Protein AF-A0A399INA7-F1 (afdb_monomer)

Organism: NCBI:txid225345

Sequence (163 aa):
MRIKSWTTTINNITYNIKYTSSFLKKELFVNDKRIRLQPSKTFGVTRETSFDLGTKTAILVNIDNDCDISIDGYYLDSGEKYIEVRNIPIWNYIFLCIVSTIFMFSHGNICSALFTLVGFYFLIRTSIEPSLTVKKRIIICSVITFSMHLFFWKILYILLSIL

Nearest PDB structures (foldseek):
  8q6c-assembly1_A  TM=4.009E-01  e=2.102E+00  Ralstonia solanacearum
  7alg-assembly1_A  TM=4.112E-01  e=2.486E+00  Ralstonia solanacearum
  7drq-assembly2_B  TM=3.231E-01  e=1.076E+00  Catenovulum maritimum
  6t99-assembly2_E  TM=4.010E-01  e=4.344E+00  Ralstonia solanacearum
  7e7t-assembly1_A  TM=3.256E-01  e=7.180E+00  Ralstonia solanacearum

Solvent-accessible surface area (backbone atoms only — not comparable to full-atom values): 9392 Å² total; per-residue (Å²): 122,49,76,50,75,50,76,49,73,54,94,92,42,79,45,46,36,39,39,40,43,42,100,92,47,75,50,39,26,50,72,86,42,79,49,84,76,51,74,48,75,49,88,68,42,35,33,61,30,76,46,76,57,88,94,43,64,33,31,40,42,32,50,74,92,48,71,46,41,26,48,92,56,24,26,70,84,78,64,44,74,56,73,82,76,62,64,75,49,76,73,53,53,56,56,47,54,59,47,48,46,56,26,59,77,50,74,66,38,68,70,41,45,54,52,37,51,54,49,46,51,54,43,54,52,48,64,49,40,79,94,51,54,70,69,57,31,54,52,51,43,49,50,51,51,50,54,51,49,55,51,50,51,50,52,50,52,53,54,64,74,75,107

Secondary structure (DSSP, 8-st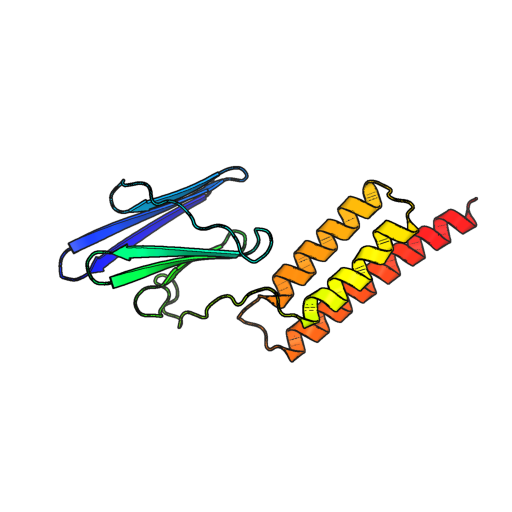ate):
-EEEEEEEEETTEEEEEEEEE-SS-EEEEETTEEEPPPPPSSTTSEEEEEEEETTEEEEEEEETTEEEEEETTEETTT-PBP---PPPPHHHHHHHHHHHHHHHHTTT-HHHHHHHHHHHHHHHHHHH-TTS-HHHHHHHHHHHHHHHHHHHHHHHHHHHHH-

Foldseek 3Di:
DDKDWDWDADPNDIWIWIWDDDPVDTWIAIVNHTDDFDDDLLVPQWGWRWDDDDPWIKIWIDGHPDIFIDTPQATPPPRDGHDDQDHQDPVLVVLLVLLVVQCVVVVNDPVSVVLSVVLSSVSSSLRRPPVDDNVRSVVVSVVSSVVSVVVSVVVVVVVVVVD

Radius of gyration: 20.19 Å; Cα contacts (8 Å, |Δi|>4): 220; chains: 1; bounding box: 54×33×55 Å

Mean predicted aligned error: 6.66 Å

pLDDT: mean 88.78, std 6.16, range [65.44, 97.38]

Structure (mmCIF, N/CA/C/O backbone):
data_AF-A0A399INA7-F1
#
_entry.id   AF-A0A399INA7-F1
#
loop_
_atom_site.group_PDB
_atom_site.id
_atom_site.type_symbol
_atom_site.label_atom_id
_atom_site.label_alt_id
_atom_site.label_comp_id
_atom_site.label_asym_id
_atom_site.label_entity_id
_atom_site.label_seq_id
_atom_site.pdbx_PDB_ins_code
_atom_site.Cartn_x
_atom_site.Cartn_y
_atom_site.Cartn_z
_atom_site.occupancy
_atom_site.B_iso_or_equiv
_atom_site.auth_seq_id
_atom_site.auth_comp_id
_atom_site.auth_asym_id
_atom_site.auth_atom_id
_atom_site.pdbx_PDB_model_num
ATOM 1 N N . MET A 1 1 ? -3.258 18.933 2.866 1.00 75.50 1 MET A N 1
ATOM 2 C CA . MET A 1 1 ? -3.580 18.197 4.109 1.00 75.50 1 MET A CA 1
ATOM 3 C C . MET A 1 1 ? -4.925 17.526 3.905 1.00 75.50 1 MET A C 1
ATOM 5 O O . MET A 1 1 ? -5.859 18.218 3.527 1.00 75.50 1 MET A O 1
ATOM 9 N N . ARG A 1 2 ? -5.012 16.204 4.064 1.00 84.12 2 ARG A N 1
ATOM 10 C CA . ARG A 1 2 ? -6.272 15.453 3.984 1.00 84.12 2 ARG A CA 1
ATOM 11 C C . ARG A 1 2 ? -6.737 15.128 5.395 1.00 84.12 2 ARG A C 1
ATOM 13 O O . ARG A 1 2 ? -5.922 14.749 6.237 1.00 84.12 2 ARG A O 1
ATOM 20 N N . ILE A 1 3 ? -8.024 15.310 5.647 1.00 89.88 3 ILE A N 1
ATOM 21 C CA . ILE A 1 3 ? -8.656 15.021 6.931 1.00 89.88 3 ILE A CA 1
ATOM 22 C C . ILE A 1 3 ? -9.821 14.094 6.632 1.00 89.88 3 ILE A C 1
ATOM 24 O O . ILE A 1 3 ? -10.621 14.392 5.748 1.00 89.88 3 ILE A O 1
ATOM 28 N N . LYS A 1 4 ? -9.895 12.980 7.354 1.00 92.31 4 LYS A N 1
ATOM 29 C CA . LYS A 1 4 ? -11.014 12.050 7.285 1.00 92.31 4 LYS A CA 1
ATOM 30 C C . LYS A 1 4 ? -11.508 11.781 8.697 1.00 92.31 4 LYS A C 1
ATOM 32 O O . LYS A 1 4 ? -10.701 11.671 9.622 1.00 92.31 4 LYS A O 1
ATOM 37 N N . SER A 1 5 ? -12.820 11.773 8.868 1.00 92.69 5 SER A N 1
ATOM 38 C CA . SER A 1 5 ? -13.457 11.630 10.171 1.00 92.69 5 SER A CA 1
ATOM 39 C C . SER A 1 5 ? -14.582 10.620 10.094 1.00 92.69 5 SER A C 1
ATOM 41 O O . SER A 1 5 ? -15.387 10.675 9.169 1.00 92.69 5 SER A O 1
ATOM 43 N N . TRP A 1 6 ? -14.656 9.761 11.100 1.00 93.44 6 TRP A N 1
ATOM 44 C CA . TRP A 1 6 ? -15.691 8.753 11.251 1.00 93.44 6 TRP A CA 1
ATOM 45 C C . TRP A 1 6 ? -16.340 8.918 12.613 1.00 93.44 6 TRP A C 1
ATOM 47 O O . TRP A 1 6 ? -15.674 9.234 13.599 1.00 93.44 6 TRP A O 1
ATOM 57 N N . THR A 1 7 ? -17.644 8.693 12.668 1.00 91.88 7 THR A N 1
ATOM 58 C CA . THR A 1 7 ? -18.384 8.617 13.925 1.00 91.88 7 THR A CA 1
ATOM 59 C C . THR A 1 7 ? -19.008 7.238 13.998 1.00 91.88 7 THR A C 1
ATOM 61 O O . THR A 1 7 ? -19.701 6.829 13.072 1.00 91.88 7 THR A O 1
ATOM 64 N N . THR A 1 8 ? -18.729 6.504 15.070 1.00 89.06 8 THR A N 1
ATOM 65 C CA . THR A 1 8 ? -19.275 5.161 15.281 1.00 89.06 8 THR A CA 1
ATOM 66 C C . THR A 1 8 ? -19.763 5.016 16.712 1.00 89.06 8 THR A C 1
ATOM 68 O O . THR A 1 8 ? -19.191 5.606 17.629 1.00 89.06 8 THR A O 1
ATOM 71 N N . THR A 1 9 ? -20.824 4.241 16.913 1.00 89.75 9 THR A N 1
ATOM 72 C CA . THR A 1 9 ? -21.403 3.997 18.235 1.00 89.75 9 THR A CA 1
ATOM 73 C C . THR A 1 9 ? -21.201 2.535 18.603 1.00 89.75 9 THR A C 1
ATOM 75 O O . THR A 1 9 ? -21.677 1.637 17.913 1.00 89.75 9 THR A O 1
ATOM 78 N N . ILE A 1 10 ? -20.491 2.291 19.704 1.00 87.50 10 ILE A N 1
ATOM 79 C CA . ILE A 1 10 ? -20.203 0.950 20.224 1.00 87.50 10 ILE A CA 1
ATOM 80 C C . ILE A 1 10 ? -20.679 0.914 21.672 1.00 87.50 10 ILE A C 1
ATOM 82 O O . ILE A 1 10 ? -20.278 1.753 22.474 1.00 87.50 10 ILE A O 1
ATOM 86 N N . ASN A 1 11 ? -21.550 -0.041 22.009 1.00 83.69 11 ASN A N 1
ATOM 87 C CA . ASN A 1 11 ? -22.134 -0.195 23.349 1.00 83.69 11 ASN A CA 1
ATOM 88 C C . ASN A 1 11 ? -22.717 1.117 23.912 1.00 83.69 11 ASN A C 1
ATOM 90 O O . ASN A 1 11 ? -22.485 1.461 25.068 1.00 83.69 11 ASN A O 1
ATOM 94 N N . ASN A 1 12 ? -23.456 1.859 23.080 1.00 85.06 12 ASN A N 1
ATOM 95 C CA . ASN A 1 12 ? -24.073 3.146 23.426 1.00 85.06 12 ASN A CA 1
ATOM 96 C C . ASN A 1 12 ? -23.085 4.303 23.707 1.00 85.06 12 ASN A C 1
ATOM 98 O O . ASN A 1 12 ? -23.502 5.373 24.145 1.00 85.06 12 ASN A O 1
ATOM 102 N N . ILE A 1 13 ? -21.788 4.117 23.431 1.00 89.38 13 ILE A N 1
ATOM 103 C CA . ILE A 1 13 ? -20.764 5.166 23.479 1.00 89.38 13 ILE A CA 1
ATOM 104 C C . ILE A 1 13 ? -20.435 5.587 22.047 1.00 89.38 13 ILE A C 1
ATOM 106 O O . ILE A 1 13 ? -20.060 4.758 21.216 1.00 89.38 13 ILE A O 1
ATOM 110 N N . THR A 1 14 ? -20.561 6.880 21.759 1.00 91.19 14 THR A N 1
ATOM 111 C CA . THR A 1 14 ? -20.185 7.452 20.462 1.00 91.19 14 THR A CA 1
ATOM 112 C C . THR A 1 14 ? -18.706 7.824 20.463 1.00 91.19 14 THR A C 1
ATOM 114 O O . THR A 1 14 ? -18.237 8.574 21.318 1.00 91.19 14 THR A O 1
ATOM 117 N N . TYR A 1 15 ? -17.976 7.306 19.482 1.00 91.69 15 TYR A N 1
ATOM 118 C CA . TYR A 1 15 ? -16.567 7.580 19.249 1.00 91.69 15 TYR A CA 1
ATOM 119 C C . TYR A 1 15 ? -16.408 8.427 17.989 1.00 91.69 15 TYR A C 1
ATOM 121 O O . TYR A 1 15 ? -16.896 8.061 16.920 1.00 91.69 15 TYR A O 1
ATOM 129 N N . ASN A 1 16 ? -15.691 9.541 18.117 1.00 92.81 16 ASN A N 1
ATOM 130 C CA . ASN A 1 16 ? -15.270 10.383 17.008 1.00 92.81 16 ASN A CA 1
ATOM 131 C C . ASN A 1 16 ? -13.809 10.075 16.679 1.00 92.81 16 ASN A C 1
ATOM 133 O O . ASN A 1 16 ? -12.911 10.280 17.500 1.00 92.81 16 ASN A O 1
ATOM 137 N N . ILE A 1 17 ? -13.576 9.555 15.482 1.00 94.06 17 ILE A N 1
ATOM 138 C CA . ILE A 1 17 ? -12.259 9.149 15.015 1.00 94.06 17 ILE A CA 1
ATOM 139 C C . ILE A 1 17 ? -11.841 10.114 13.920 1.00 94.06 17 ILE A C 1
ATOM 141 O O . ILE A 1 17 ? -12.544 10.273 12.927 1.00 94.06 17 ILE A O 1
ATOM 145 N N . LYS A 1 18 ? -10.679 10.741 14.074 1.00 93.62 18 LYS A N 1
ATOM 146 C CA . LYS A 1 18 ? -10.141 11.713 13.125 1.00 93.6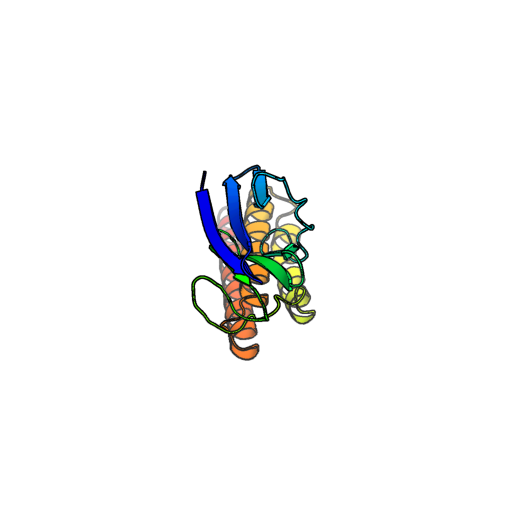2 18 LYS A CA 1
ATOM 147 C C . LYS A 1 18 ? -8.750 11.296 12.688 1.00 93.62 18 LYS A C 1
ATOM 149 O O . LYS A 1 18 ? -7.836 11.178 13.500 1.00 93.62 18 LYS A O 1
ATOM 154 N N . TYR A 1 19 ? -8.579 11.131 11.387 1.00 92.56 19 TYR A N 1
ATOM 155 C CA . TYR A 1 19 ? -7.294 10.874 10.763 1.00 92.56 19 TYR A CA 1
ATOM 156 C C . TYR A 1 19 ? -6.857 12.082 9.941 1.00 92.56 19 TYR A C 1
ATOM 158 O O . TYR A 1 19 ? -7.608 12.602 9.113 1.00 92.56 19 TYR A O 1
ATOM 166 N N . THR A 1 20 ? -5.627 12.536 10.164 1.00 90.19 20 THR A N 1
ATOM 167 C CA . THR A 1 20 ? -5.000 13.592 9.374 1.00 90.19 20 THR A CA 1
ATOM 168 C C . THR A 1 20 ? -3.786 13.032 8.649 1.00 90.19 20 THR A C 1
ATOM 170 O O . THR A 1 20 ? -2.925 12.375 9.234 1.00 90.19 20 THR A O 1
ATOM 173 N N . SER A 1 21 ? -3.716 13.291 7.346 1.00 87.44 21 SER A N 1
ATOM 174 C CA . SER A 1 21 ? -2.607 12.880 6.493 1.00 87.44 21 SER A CA 1
ATOM 175 C C . SER A 1 21 ? -2.057 14.086 5.738 1.00 87.44 21 SER A C 1
ATOM 177 O O . SER A 1 21 ? -2.761 14.795 5.012 1.00 87.44 21 SER A O 1
ATOM 179 N N . SER A 1 22 ? -0.774 14.343 5.939 1.00 82.69 22 SER A N 1
ATOM 180 C CA . SER A 1 22 ? 0.047 15.301 5.211 1.00 82.69 22 SER A CA 1
ATOM 181 C C . SER A 1 22 ? 1.296 14.586 4.704 1.00 82.69 22 SER A C 1
ATOM 183 O O . SER A 1 22 ? 1.664 13.536 5.228 1.00 82.69 22 SER A O 1
ATOM 185 N N . PHE A 1 23 ? 1.974 15.177 3.720 1.00 71.62 23 PHE A N 1
ATOM 186 C CA . PHE A 1 23 ? 3.176 14.605 3.106 1.00 71.62 23 PHE A CA 1
ATOM 187 C C . PHE A 1 23 ? 4.237 14.191 4.143 1.00 71.62 23 PHE A C 1
ATOM 189 O O . PHE A 1 23 ? 4.862 13.147 4.008 1.00 71.62 23 PHE A O 1
ATOM 196 N N . LEU A 1 24 ? 4.379 14.969 5.222 1.00 75.62 24 LEU A N 1
ATOM 197 C CA . LEU A 1 24 ? 5.372 14.740 6.280 1.00 75.62 24 LEU A CA 1
ATOM 198 C C . LEU A 1 24 ? 4.799 14.128 7.566 1.00 75.62 24 LEU A C 1
ATOM 200 O O . LEU A 1 24 ? 5.560 13.705 8.434 1.00 75.62 24 LEU A O 1
ATOM 204 N N . LYS A 1 25 ? 3.473 14.120 7.746 1.00 83.06 25 LYS A N 1
ATOM 205 C CA . LYS A 1 25 ? 2.865 13.811 9.047 1.00 83.06 25 LYS A CA 1
ATOM 206 C C . LYS A 1 25 ? 1.528 13.105 8.881 1.00 83.06 25 LYS A C 1
ATOM 208 O O . LYS A 1 25 ? 0.626 13.629 8.234 1.00 83.06 25 LYS A O 1
ATOM 213 N N . LYS A 1 26 ? 1.402 11.940 9.512 1.00 88.00 26 LYS A N 1
ATOM 214 C CA . LYS A 1 26 ? 0.157 11.177 9.633 1.00 88.00 26 LYS A CA 1
ATOM 215 C C . LYS A 1 26 ? -0.197 11.087 11.115 1.00 88.00 26 LYS A C 1
ATOM 217 O O . LYS A 1 26 ? 0.668 10.730 11.915 1.00 88.00 26 LYS A O 1
ATOM 222 N N . GLU A 1 27 ? -1.428 11.419 11.488 1.00 91.44 27 GLU A N 1
ATOM 223 C CA . GLU A 1 27 ? -1.886 11.390 12.881 1.00 91.44 27 GLU A CA 1
ATOM 224 C C . GLU A 1 27 ? -3.298 10.824 12.987 1.00 91.44 27 GLU A C 1
ATOM 226 O O . GLU A 1 27 ? -4.145 11.074 12.133 1.00 91.44 27 GLU A O 1
ATOM 231 N N . LEU A 1 28 ? -3.543 10.067 14.054 1.00 93.06 28 LEU A N 1
ATOM 232 C CA . LEU A 1 28 ? -4.844 9.500 14.384 1.00 93.06 28 LEU A CA 1
ATOM 233 C C . LEU A 1 28 ? -5.276 10.019 15.752 1.00 93.06 28 LEU A C 1
ATOM 235 O O . LEU A 1 28 ? -4.481 10.023 16.693 1.00 93.06 28 LEU A O 1
ATOM 239 N N . PHE A 1 29 ? -6.532 10.431 15.855 1.00 93.31 29 PHE A N 1
ATOM 240 C CA . PHE A 1 29 ? -7.169 10.882 17.082 1.00 93.31 29 PHE A CA 1
ATOM 241 C C . PHE A 1 29 ? -8.472 10.115 17.286 1.00 93.31 29 PHE A C 1
ATOM 243 O O . PHE A 1 29 ? -9.221 9.908 16.335 1.00 93.31 29 PHE A O 1
ATOM 250 N N . VAL A 1 30 ? -8.740 9.713 18.523 1.00 93.12 30 VAL A N 1
ATOM 251 C CA . VAL A 1 30 ? -10.004 9.105 18.952 1.00 93.12 30 VAL A CA 1
ATOM 252 C C . VAL A 1 30 ? -10.501 9.915 20.139 1.00 93.12 30 VAL A C 1
ATOM 254 O O . VAL A 1 30 ? -9.807 9.978 21.152 1.00 93.12 30 VAL A O 1
ATOM 257 N N . ASN A 1 31 ? -11.661 10.562 20.011 1.00 92.06 31 ASN A N 1
ATOM 258 C CA . ASN A 1 31 ? -12.200 11.503 21.003 1.00 92.06 31 ASN A CA 1
ATOM 259 C C . ASN A 1 31 ? -11.132 12.519 21.455 1.00 92.06 31 ASN A C 1
ATOM 261 O O . ASN A 1 31 ? -10.835 12.641 22.640 1.00 92.06 31 ASN A O 1
ATOM 265 N N . ASP A 1 32 ? -10.464 13.147 20.481 1.00 89.88 32 ASP A N 1
ATOM 266 C CA . ASP A 1 32 ? -9.353 14.100 20.657 1.00 89.88 32 ASP A CA 1
ATOM 267 C C . ASP A 1 32 ? -8.073 13.550 21.319 1.00 89.88 32 ASP A C 1
ATOM 269 O O . ASP A 1 32 ? -7.053 14.241 21.389 1.00 89.88 32 ASP A O 1
ATOM 273 N N . LYS A 1 33 ? -8.044 12.272 21.711 1.00 91.38 33 LYS A N 1
ATOM 274 C CA . LYS A 1 33 ? -6.834 11.605 22.197 1.00 91.38 33 LYS A CA 1
ATOM 275 C C . LYS A 1 33 ? -6.009 11.073 21.033 1.00 91.38 33 LYS A C 1
ATOM 277 O O . LYS A 1 33 ? -6.475 10.263 20.233 1.00 91.38 33 LYS A O 1
ATOM 282 N N . ARG A 1 34 ? -4.743 11.486 20.962 1.00 91.88 34 ARG A N 1
ATOM 283 C CA . ARG A 1 34 ? -3.801 11.025 19.935 1.00 91.88 34 ARG A CA 1
ATOM 284 C C . ARG A 1 34 ? -3.455 9.546 20.123 1.00 91.88 34 ARG A C 1
ATOM 286 O O . ARG A 1 34 ? -2.997 9.143 21.192 1.00 91.88 34 ARG A O 1
ATOM 293 N N . ILE A 1 35 ? -3.591 8.769 19.055 1.00 93.44 35 ILE A N 1
ATOM 294 C CA . ILE A 1 35 ? -3.175 7.369 18.975 1.00 93.44 35 ILE A CA 1
ATOM 295 C C . ILE A 1 35 ? -1.864 7.275 18.194 1.00 93.44 35 ILE A C 1
ATOM 297 O O . ILE A 1 35 ? -1.697 7.875 17.128 1.00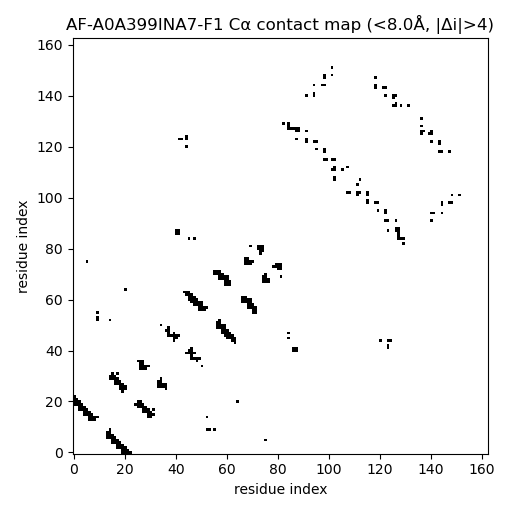 93.44 35 ILE A O 1
ATOM 301 N N . ARG A 1 36 ? -0.905 6.515 18.732 1.00 90.81 36 ARG A N 1
ATOM 302 C CA . ARG A 1 36 ? 0.376 6.277 18.065 1.00 90.81 36 ARG A CA 1
ATOM 303 C C . ARG A 1 36 ? 0.168 5.335 16.882 1.00 90.81 36 ARG A C 1
ATOM 305 O O . ARG A 1 36 ? -0.250 4.197 17.055 1.00 90.81 36 ARG A O 1
ATOM 312 N N . LEU A 1 37 ? 0.527 5.802 15.690 1.00 89.25 37 LEU A N 1
ATOM 313 C CA . LEU A 1 37 ? 0.499 4.985 14.484 1.00 89.25 37 LEU A CA 1
ATOM 314 C C . LEU A 1 37 ? 1.583 3.902 14.522 1.00 89.25 37 LEU A C 1
ATOM 316 O O . LEU A 1 37 ? 2.749 4.193 14.806 1.00 89.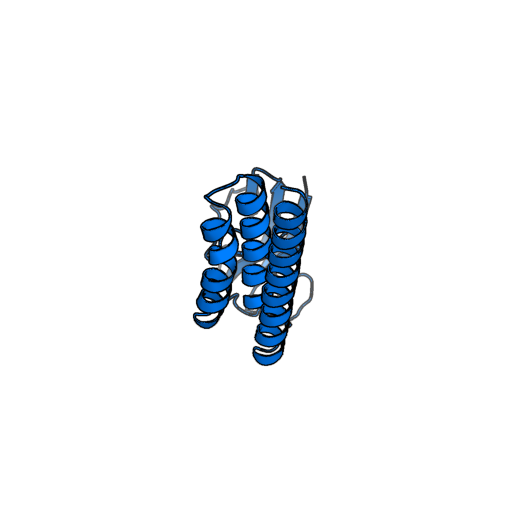25 37 LEU A O 1
ATOM 320 N N . GLN A 1 38 ? 1.213 2.677 14.161 1.00 89.19 38 GLN A N 1
ATOM 321 C CA . GLN A 1 38 ? 2.162 1.579 13.979 1.00 89.19 38 GLN A CA 1
ATOM 322 C C . GLN A 1 38 ? 3.048 1.828 12.742 1.00 89.19 38 GLN A C 1
ATOM 324 O O . GLN A 1 38 ? 2.641 2.564 11.830 1.00 89.19 38 GLN A O 1
ATOM 329 N N . PRO A 1 39 ? 4.281 1.288 12.700 1.00 81.94 39 PRO A N 1
ATOM 330 C CA . PRO A 1 39 ? 5.152 1.413 11.534 1.00 81.94 39 PRO A CA 1
ATOM 331 C C . PRO A 1 39 ? 4.562 0.693 10.314 1.00 81.94 39 PRO A C 1
ATOM 333 O O . PRO A 1 39 ? 3.824 -0.281 10.439 1.00 81.94 39 PRO A O 1
ATOM 336 N N . SER A 1 40 ? 4.899 1.174 9.116 1.00 82.00 40 SER A N 1
ATOM 337 C CA . SER A 1 40 ? 4.521 0.490 7.875 1.00 82.00 40 SER A CA 1
ATOM 338 C C . SER A 1 40 ? 5.360 -0.775 7.690 1.00 82.00 40 SER A C 1
ATOM 340 O O . SER A 1 40 ? 6.577 -0.734 7.856 1.00 82.00 40 SER A O 1
ATOM 342 N N . LYS A 1 41 ? 4.713 -1.875 7.293 1.00 77.44 41 LYS A N 1
ATOM 343 C CA . LYS A 1 41 ? 5.370 -3.150 6.949 1.00 77.44 41 LYS A CA 1
ATOM 344 C C . LYS A 1 41 ? 5.746 -3.252 5.461 1.00 77.44 41 LYS A C 1
ATOM 346 O O . LYS A 1 41 ? 6.381 -4.213 5.044 1.00 77.44 41 LYS A O 1
ATOM 351 N N . THR A 1 42 ? 5.348 -2.273 4.652 1.00 76.00 42 THR A N 1
ATOM 352 C CA . THR A 1 42 ? 5.371 -2.311 3.177 1.00 76.00 42 THR A CA 1
ATOM 353 C C . THR A 1 42 ? 6.023 -1.051 2.607 1.00 76.00 42 THR A C 1
ATOM 355 O O . THR A 1 42 ? 5.544 -0.449 1.650 1.00 76.00 42 THR A O 1
ATOM 358 N N . PHE A 1 43 ? 7.124 -0.618 3.229 1.00 73.25 43 PHE A N 1
ATOM 359 C CA . PHE A 1 43 ? 7.922 0.523 2.767 1.00 73.25 43 PHE A CA 1
ATOM 360 C C . PHE A 1 43 ? 7.127 1.841 2.643 1.00 73.25 43 PHE A C 1
ATOM 362 O O . PHE A 1 43 ? 7.341 2.648 1.746 1.00 73.25 43 PHE A O 1
ATOM 369 N N . GLY A 1 44 ? 6.175 2.067 3.550 1.00 74.62 44 GLY A N 1
ATOM 370 C CA . GLY A 1 44 ? 5.364 3.286 3.600 1.00 74.62 44 GLY A CA 1
ATOM 371 C C . GLY A 1 44 ? 4.085 3.250 2.762 1.00 74.62 44 GLY A C 1
ATOM 372 O O . GLY A 1 44 ? 3.253 4.139 2.946 1.00 74.62 44 GLY A O 1
ATOM 373 N N . VAL A 1 45 ? 3.901 2.230 1.915 1.00 78.75 45 VAL A N 1
ATOM 374 C CA . VAL A 1 45 ? 2.742 2.106 1.016 1.00 78.75 45 VAL A CA 1
ATOM 375 C C . VAL A 1 45 ? 1.467 1.790 1.789 1.00 78.75 45 VAL A C 1
ATOM 377 O O . VAL A 1 45 ? 0.433 2.417 1.569 1.00 78.75 45 VAL A O 1
ATOM 380 N N . THR A 1 46 ? 1.540 0.850 2.732 1.00 83.00 46 THR A N 1
ATOM 381 C CA . THR A 1 46 ? 0.414 0.518 3.609 1.00 83.00 46 THR A CA 1
ATOM 382 C C . THR A 1 46 ? 0.773 0.643 5.069 1.00 83.00 46 THR A C 1
ATOM 384 O O . THR A 1 46 ? 1.907 0.407 5.501 1.00 83.00 46 THR A O 1
ATOM 387 N N . ARG A 1 47 ? -0.211 1.055 5.855 1.00 85.81 47 ARG A N 1
ATOM 388 C CA . ARG A 1 47 ? -0.100 1.153 7.298 1.00 85.81 47 ARG A CA 1
ATOM 389 C C . ARG A 1 47 ? -1.408 0.716 7.919 1.00 85.81 47 ARG A C 1
ATOM 391 O O . ARG A 1 47 ? -2.438 1.341 7.697 1.00 85.81 47 ARG A O 1
ATOM 398 N N . GLU A 1 48 ? -1.315 -0.308 8.745 1.00 88.12 48 GLU A N 1
ATOM 399 C CA . GLU A 1 48 ? -2.406 -0.770 9.586 1.00 88.12 48 GLU A CA 1
ATOM 400 C C . GLU A 1 48 ? -2.085 -0.363 11.019 1.00 88.12 48 GLU A C 1
ATOM 402 O O . GLU A 1 48 ? -0.960 -0.534 11.483 1.00 88.12 48 GLU A O 1
ATOM 407 N N . THR A 1 49 ? -3.022 0.278 11.706 1.00 89.94 49 THR A N 1
ATOM 408 C CA . THR A 1 49 ? -2.870 0.650 13.115 1.00 89.94 49 THR A CA 1
ATOM 409 C C . THR A 1 49 ? -4.091 0.175 13.867 1.00 89.94 49 THR A C 1
ATOM 411 O O . THR A 1 49 ? -5.175 0.723 13.691 1.00 89.94 49 THR A O 1
ATOM 414 N N . SER A 1 50 ? -3.897 -0.837 14.705 1.00 90.75 50 SER A N 1
ATOM 415 C CA . SER A 1 50 ? -4.918 -1.322 15.628 1.00 90.75 50 SER A CA 1
ATOM 416 C C . SER A 1 50 ? -5.023 -0.395 16.836 1.00 90.75 50 SER A C 1
ATOM 418 O O . SER A 1 50 ? -4.001 0.048 17.369 1.00 90.75 50 SER A O 1
ATOM 420 N N . PHE A 1 51 ? -6.247 -0.104 17.260 1.00 92.12 51 PHE A N 1
ATOM 421 C CA . PHE A 1 51 ? -6.550 0.678 18.452 1.00 92.12 51 PHE A CA 1
ATOM 422 C C . PHE A 1 51 ? -7.893 0.251 19.041 1.00 92.12 51 PHE A C 1
ATOM 424 O O . PHE A 1 51 ? -8.774 -0.225 18.326 1.00 92.12 51 PHE A O 1
ATOM 431 N N . ASP A 1 52 ? -8.054 0.439 20.344 1.00 90.25 52 ASP A N 1
ATOM 432 C CA . ASP A 1 52 ? -9.248 -0.018 21.046 1.00 90.25 52 ASP A CA 1
ATOM 433 C C . ASP A 1 52 ? -10.326 1.068 21.092 1.00 90.25 52 ASP A C 1
ATOM 435 O O . ASP A 1 52 ? -10.064 2.240 21.379 1.00 90.25 52 ASP A O 1
ATOM 439 N N . LEU A 1 53 ? -11.562 0.649 20.835 1.00 88.06 53 LEU A N 1
ATOM 440 C CA . LEU A 1 53 ? -12.792 1.416 20.973 1.00 88.06 53 LEU A CA 1
ATOM 441 C C . LEU A 1 53 ? -13.681 0.719 22.007 1.00 88.06 53 LEU A C 1
ATOM 443 O O . LEU A 1 53 ? -14.598 -0.039 21.678 1.00 88.06 53 LEU A O 1
ATOM 447 N N . GLY A 1 54 ? -13.363 0.935 23.284 1.00 85.88 54 GLY A N 1
ATOM 448 C CA . GLY A 1 54 ? -14.054 0.275 24.388 1.00 85.88 54 GLY A CA 1
ATOM 449 C C . GLY A 1 54 ? -13.787 -1.229 24.379 1.00 85.88 54 GLY A C 1
ATOM 450 O O . GLY A 1 54 ? -12.680 -1.655 24.687 1.00 85.88 54 GLY A O 1
ATOM 451 N N . THR A 1 55 ? -14.797 -2.030 24.028 1.00 85.12 55 THR A N 1
ATOM 452 C CA . THR A 1 55 ? -14.692 -3.501 23.984 1.00 85.12 55 THR A CA 1
ATOM 453 C C . THR A 1 55 ? -14.348 -4.055 22.602 1.00 85.12 55 THR A C 1
ATOM 455 O O . THR A 1 55 ? -14.244 -5.270 22.456 1.00 85.12 55 THR A O 1
ATOM 458 N N . LYS A 1 56 ? -14.242 -3.205 21.573 1.00 89.00 56 LYS A N 1
ATOM 459 C CA . LYS A 1 56 ? -13.927 -3.622 20.201 1.00 89.00 56 LYS A CA 1
ATOM 460 C C . LYS A 1 56 ? -12.567 -3.092 19.779 1.00 89.00 56 LYS A C 1
ATOM 462 O O . LYS A 1 56 ? -12.199 -1.974 20.132 1.00 89.00 56 LYS A O 1
ATOM 467 N N . THR A 1 57 ? -11.855 -3.859 18.965 1.00 90.44 57 THR A N 1
ATOM 468 C CA . THR A 1 57 ? -10.625 -3.399 18.316 1.00 90.44 57 THR A CA 1
ATOM 469 C C . THR A 1 57 ? -10.964 -2.872 16.929 1.00 90.44 57 THR A C 1
ATOM 471 O O . THR A 1 57 ? -11.558 -3.573 16.110 1.00 90.44 57 THR A O 1
ATOM 474 N N . ALA A 1 58 ? -10.577 -1.630 16.666 1.00 91.69 58 ALA A N 1
ATOM 475 C CA . ALA A 1 58 ? -10.639 -1.017 15.353 1.00 91.69 58 ALA A CA 1
ATOM 476 C C . ALA A 1 58 ? -9.256 -1.035 14.700 1.00 91.69 58 ALA A C 1
ATOM 478 O O . ALA A 1 58 ? -8.224 -0.984 15.371 1.00 91.69 58 ALA A O 1
ATOM 479 N N . ILE A 1 59 ? -9.228 -1.101 13.374 1.00 92.19 59 ILE A N 1
ATOM 480 C CA . ILE A 1 59 ? -7.994 -1.082 12.592 1.00 92.19 59 ILE A CA 1
ATOM 481 C C . ILE A 1 59 ? -8.098 0.061 11.597 1.00 92.19 59 ILE A C 1
ATOM 483 O O . ILE A 1 59 ? -8.908 0.016 10.678 1.00 92.19 59 ILE A O 1
ATOM 487 N N . LEU A 1 60 ? -7.264 1.086 11.762 1.00 91.69 60 LEU A N 1
ATOM 488 C CA . LEU A 1 60 ? -7.061 2.080 10.716 1.00 91.69 60 LEU A CA 1
ATOM 489 C C . LEU A 1 60 ? -6.228 1.430 9.617 1.00 91.69 60 LEU A C 1
ATOM 491 O O . LEU A 1 60 ? -5.078 1.065 9.861 1.00 91.69 60 LEU A O 1
ATOM 495 N N . VAL A 1 61 ? -6.783 1.348 8.418 1.00 89.50 61 VAL A N 1
ATOM 496 C CA . VAL A 1 61 ? -6.123 0.823 7.228 1.00 89.50 61 VAL A CA 1
ATOM 497 C C . VAL A 1 61 ? -5.849 1.996 6.307 1.00 89.50 61 VAL A C 1
ATOM 499 O O . VAL A 1 61 ? -6.767 2.635 5.805 1.00 89.50 61 VAL A O 1
ATOM 502 N N . ASN A 1 62 ? -4.578 2.311 6.097 1.00 87.25 62 ASN A N 1
ATOM 503 C CA . ASN A 1 62 ? -4.149 3.323 5.145 1.00 87.25 62 ASN A CA 1
ATOM 504 C C . ASN A 1 62 ? -3.384 2.645 4.012 1.00 87.25 62 ASN A C 1
ATOM 506 O O . ASN A 1 62 ? -2.404 1.943 4.261 1.00 87.25 62 ASN A O 1
ATOM 510 N N . ILE A 1 63 ? -3.830 2.884 2.783 1.00 83.19 63 ILE A N 1
ATOM 511 C CA . ILE A 1 63 ? -3.210 2.400 1.556 1.00 83.19 63 ILE A CA 1
ATOM 512 C C . ILE A 1 63 ? -2.986 3.623 0.667 1.00 83.19 63 ILE A C 1
ATOM 514 O O . ILE A 1 63 ? -3.938 4.278 0.254 1.00 83.19 63 ILE A O 1
ATOM 518 N N . ASP A 1 64 ? -1.724 3.973 0.422 1.00 78.38 64 ASP A N 1
ATOM 519 C CA . ASP A 1 64 ? -1.326 5.246 -0.187 1.00 78.38 64 ASP A CA 1
ATOM 520 C C . ASP A 1 64 ? -2.002 6.462 0.488 1.00 78.38 64 ASP A C 1
ATOM 522 O O . ASP A 1 64 ? -1.716 6.827 1.639 1.00 78.38 64 ASP A O 1
ATOM 526 N N . ASN A 1 65 ? -2.901 7.099 -0.263 1.00 78.19 65 ASN A N 1
ATOM 527 C CA . ASN A 1 65 ? -3.633 8.302 0.086 1.00 78.19 65 ASN A CA 1
ATOM 528 C C . ASN A 1 65 ? -5.061 8.009 0.551 1.00 78.19 65 ASN A C 1
ATOM 530 O O . ASN A 1 65 ? -5.732 8.932 1.025 1.00 78.19 65 ASN A O 1
ATOM 534 N N . ASP A 1 66 ? -5.495 6.758 0.425 1.00 82.38 66 ASP A N 1
ATOM 535 C CA . ASP A 1 66 ? -6.794 6.294 0.866 1.00 82.38 66 ASP A CA 1
ATOM 536 C C . ASP A 1 66 ? -6.669 5.697 2.264 1.00 82.38 66 ASP A C 1
ATOM 538 O O . ASP A 1 66 ? -5.629 5.179 2.691 1.00 82.38 66 ASP A O 1
ATOM 542 N N . CYS A 1 67 ? -7.724 5.857 3.046 1.00 88.00 67 CYS A N 1
ATOM 543 C CA . CYS A 1 67 ? -7.783 5.312 4.388 1.00 88.00 67 CYS A CA 1
ATOM 544 C C . CYS A 1 67 ? -9.216 4.979 4.750 1.00 88.00 67 CYS A C 1
ATOM 546 O O . CYS A 1 67 ? -10.132 5.693 4.348 1.00 88.00 67 CYS A O 1
ATOM 548 N N . ASP A 1 68 ? -9.378 3.921 5.522 1.00 90.62 68 ASP A N 1
ATOM 549 C CA . ASP A 1 68 ? -10.650 3.471 6.065 1.00 90.62 68 ASP A CA 1
ATOM 550 C C . ASP A 1 68 ? -10.395 2.838 7.438 1.00 90.62 68 ASP A C 1
ATOM 552 O O . ASP A 1 68 ? -9.251 2.555 7.812 1.00 90.62 68 ASP A O 1
ATOM 556 N N . ILE A 1 69 ? -11.450 2.644 8.211 1.00 91.50 69 ILE A N 1
ATOM 557 C CA . ILE A 1 69 ? -11.407 1.990 9.509 1.00 91.50 69 ILE A CA 1
ATOM 558 C C . ILE A 1 69 ? -12.177 0.687 9.390 1.00 91.50 69 ILE A C 1
ATOM 560 O O . ILE A 1 69 ? -13.336 0.678 8.997 1.00 91.50 69 ILE A O 1
ATOM 564 N N . SER A 1 70 ? -11.539 -0.412 9.771 1.00 91.75 70 SER A N 1
ATOM 565 C CA . SER A 1 70 ? -12.204 -1.697 9.938 1.00 91.75 70 SER A CA 1
ATOM 566 C C . SER A 1 70 ? -12.620 -1.895 11.394 1.00 91.75 70 SER A C 1
ATOM 568 O O . SER A 1 70 ? -11.784 -1.767 12.292 1.00 91.75 70 SER A O 1
ATOM 570 N N . ILE A 1 71 ? -13.879 -2.266 11.625 1.00 91.31 71 ILE A N 1
ATOM 571 C CA . ILE A 1 71 ? -14.416 -2.702 12.923 1.00 91.31 71 ILE A CA 1
ATOM 572 C C . ILE A 1 71 ? -15.140 -4.032 12.702 1.00 91.31 71 ILE A C 1
ATOM 574 O O . ILE A 1 71 ? -15.865 -4.185 11.725 1.00 91.31 71 ILE A O 1
ATOM 578 N N . ASP A 1 72 ? -14.902 -5.018 13.570 1.00 88.12 72 ASP A N 1
ATOM 579 C CA . ASP A 1 72 ? -15.464 -6.379 13.454 1.00 88.12 72 ASP A CA 1
ATOM 580 C C . ASP A 1 72 ? -15.219 -7.059 12.093 1.00 88.12 72 ASP A C 1
ATOM 582 O O . ASP A 1 72 ? -15.994 -7.900 11.640 1.00 88.12 72 ASP A O 1
ATOM 586 N N . GLY A 1 73 ? -14.118 -6.701 11.428 1.00 85.00 73 GLY A N 1
ATOM 587 C CA . GLY A 1 73 ? -13.744 -7.265 10.133 1.00 85.00 73 GLY A CA 1
ATOM 588 C C . GLY A 1 73 ? -14.480 -6.663 8.935 1.00 85.00 73 GLY A C 1
ATOM 589 O O . GLY A 1 73 ? -14.432 -7.267 7.865 1.00 85.00 73 GLY A O 1
ATOM 590 N N . TYR A 1 74 ? -15.116 -5.498 9.082 1.00 89.12 74 TYR A N 1
ATOM 591 C CA . TYR A 1 74 ? -15.735 -4.751 7.986 1.00 89.12 74 TYR A CA 1
ATOM 592 C C . TYR A 1 74 ? -15.280 -3.295 7.982 1.00 89.12 74 TYR A C 1
ATOM 594 O O . TYR A 1 74 ? -15.143 -2.677 9.038 1.00 89.12 74 TYR A O 1
ATOM 602 N N . TYR A 1 75 ? -15.058 -2.754 6.789 1.00 90.69 75 TYR A N 1
ATOM 603 C CA . TYR A 1 75 ? -14.744 -1.346 6.576 1.00 90.69 75 TYR A CA 1
ATOM 604 C C . TYR A 1 75 ? -15.958 -0.454 6.855 1.00 90.69 75 TYR A C 1
ATOM 606 O O . TYR A 1 75 ? -17.074 -0.786 6.461 1.00 90.69 75 TYR A O 1
ATOM 614 N N . LEU A 1 76 ? -15.746 0.683 7.520 1.00 89.56 76 LEU A N 1
ATOM 615 C CA . LEU A 1 76 ? -16.823 1.601 7.888 1.00 89.56 76 LEU A CA 1
ATOM 616 C C . LEU A 1 76 ? -17.395 2.350 6.685 1.00 89.56 76 LEU A C 1
ATOM 618 O O . LEU A 1 76 ? -18.606 2.557 6.650 1.00 89.56 76 LEU A O 1
ATOM 622 N N . ASP A 1 77 ? -16.565 2.756 5.718 1.00 87.25 77 ASP A N 1
ATOM 623 C CA . ASP A 1 77 ? -17.071 3.540 4.586 1.00 87.25 77 ASP A CA 1
ATOM 624 C C . ASP A 1 77 ? -17.717 2.665 3.512 1.00 87.25 77 ASP A C 1
ATOM 626 O O . ASP A 1 77 ? -18.778 3.008 2.994 1.00 87.25 77 ASP A O 1
ATOM 630 N N . SER A 1 78 ? -17.078 1.546 3.155 1.00 83.50 78 SER A N 1
ATOM 631 C CA . SER A 1 78 ? -17.563 0.676 2.076 1.00 83.50 78 SER A CA 1
ATOM 632 C C . SER A 1 78 ? -18.498 -0.439 2.549 1.00 83.50 78 SER A C 1
ATOM 634 O O . SER A 1 78 ? -19.242 -0.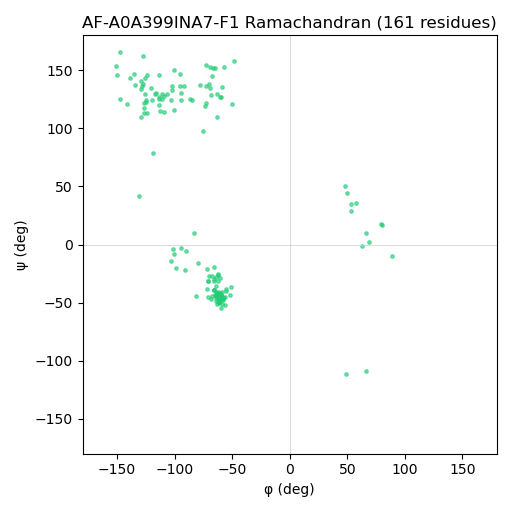990 1.741 1.00 83.50 78 SER A O 1
ATOM 636 N N . GLY A 1 79 ? -18.450 -0.814 3.832 1.00 83.81 79 GLY A N 1
ATOM 637 C CA . GLY A 1 79 ? -19.119 -2.014 4.345 1.00 83.81 79 GLY A CA 1
ATOM 638 C C . GLY A 1 79 ? -18.504 -3.328 3.847 1.00 83.81 79 GLY A C 1
ATOM 639 O O . GLY A 1 79 ? -19.011 -4.404 4.163 1.00 83.81 79 GLY A O 1
ATOM 640 N N . GLU A 1 80 ? -17.423 -3.276 3.065 1.00 85.12 80 GLU A N 1
ATOM 641 C CA . GLU A 1 80 ? -16.764 -4.470 2.550 1.00 85.12 80 GLU A CA 1
ATOM 642 C C . GLU A 1 80 ? -16.002 -5.201 3.653 1.00 85.12 80 GLU A C 1
ATOM 644 O O . GLU A 1 80 ? -15.553 -4.618 4.644 1.00 85.12 80 GLU A O 1
ATOM 649 N N . LYS A 1 81 ? -15.818 -6.509 3.464 1.00 86.62 81 LYS A N 1
ATOM 650 C CA . LYS A 1 81 ? -15.022 -7.319 4.381 1.00 86.62 81 LYS A CA 1
ATOM 651 C C . LYS A 1 81 ? -13.572 -6.836 4.373 1.00 86.62 81 LYS A C 1
ATOM 653 O O . LYS A 1 81 ? -12.939 -6.760 3.322 1.00 86.62 81 LYS A O 1
ATOM 658 N N . TYR A 1 82 ? -13.034 -6.594 5.561 1.00 83.12 82 TYR A N 1
ATOM 659 C CA . TYR A 1 82 ? -11.635 -6.264 5.763 1.00 83.12 82 TYR A CA 1
ATOM 660 C C . TYR A 1 82 ? -10.735 -7.394 5.265 1.00 83.12 82 TYR A C 1
ATOM 662 O O . TYR A 1 82 ? -10.877 -8.559 5.654 1.00 83.12 82 TYR A O 1
ATOM 670 N N . ILE A 1 83 ? -9.784 -7.028 4.408 1.00 81.00 83 ILE A N 1
ATOM 671 C CA . ILE A 1 83 ? -8.730 -7.914 3.933 1.00 81.00 83 ILE A CA 1
ATOM 672 C C . ILE A 1 83 ? -7.424 -7.389 4.511 1.00 81.00 83 ILE A C 1
ATOM 674 O O . ILE A 1 83 ? -6.981 -6.299 4.157 1.00 81.00 83 ILE A O 1
ATOM 678 N N . GLU A 1 84 ? -6.805 -8.183 5.381 1.00 77.50 84 GLU A N 1
ATOM 679 C CA . GLU A 1 84 ? -5.506 -7.847 5.959 1.00 77.50 84 GLU A CA 1
ATOM 680 C C . GLU A 1 84 ? -4.458 -7.683 4.855 1.00 77.50 84 GLU A C 1
ATOM 682 O O . GLU A 1 84 ? -4.251 -8.572 4.011 1.00 77.50 84 GLU A O 1
ATOM 687 N N . VAL A 1 85 ? -3.769 -6.544 4.870 1.00 71.31 85 VAL A N 1
ATOM 688 C CA . VAL A 1 85 ? -2.666 -6.285 3.962 1.00 71.31 85 VAL A CA 1
ATOM 689 C C . VAL A 1 85 ? -1.462 -7.086 4.440 1.00 71.31 85 VAL A C 1
ATOM 691 O O . VAL A 1 85 ? -0.701 -6.690 5.322 1.00 71.31 85 VAL A O 1
ATOM 694 N N . ARG A 1 86 ? -1.277 -8.249 3.813 1.00 65.44 86 ARG A N 1
ATOM 695 C CA . ARG A 1 86 ? -0.116 -9.112 4.045 1.00 65.44 86 ARG A CA 1
ATOM 696 C C . ARG A 1 86 ? 1.193 -8.359 3.781 1.00 65.44 86 ARG A C 1
ATOM 698 O O . ARG A 1 86 ? 1.261 -7.464 2.938 1.00 65.44 86 ARG A O 1
ATOM 705 N N . ASN A 1 87 ? 2.252 -8.794 4.467 1.00 74.44 87 ASN A N 1
ATOM 706 C CA . ASN A 1 87 ? 3.628 -8.400 4.160 1.00 74.44 87 ASN A CA 1
ATOM 707 C C . ASN A 1 87 ? 3.929 -8.553 2.660 1.00 74.44 87 ASN A C 1
ATOM 709 O O . ASN A 1 87 ? 3.294 -9.358 1.970 1.00 74.44 87 ASN A O 1
ATOM 713 N N . ILE A 1 88 ? 4.940 -7.819 2.179 1.00 83.38 88 ILE A N 1
ATOM 714 C CA . ILE A 1 88 ? 5.420 -7.930 0.796 1.00 83.38 88 ILE A CA 1
ATOM 715 C C . ILE A 1 88 ? 5.655 -9.417 0.485 1.00 83.38 88 ILE A C 1
ATOM 717 O O . ILE A 1 88 ? 6.420 -10.075 1.198 1.00 83.38 88 ILE A O 1
ATOM 721 N N . PRO A 1 89 ? 4.982 -9.982 -0.530 1.00 87.12 89 PRO A N 1
ATOM 722 C CA . PRO A 1 89 ? 5.082 -11.406 -0.785 1.00 87.12 89 PRO A CA 1
ATOM 723 C C . PRO A 1 89 ? 6.491 -11.764 -1.267 1.00 87.12 89 PRO A C 1
ATOM 725 O O . PRO A 1 89 ? 7.105 -11.007 -2.018 1.00 87.12 89 PRO A O 1
ATOM 728 N N . ILE A 1 90 ? 6.985 -12.946 -0.877 1.00 90.19 90 ILE A N 1
ATOM 729 C CA . ILE A 1 90 ? 8.375 -13.375 -1.127 1.00 90.19 90 ILE A CA 1
ATOM 730 C C . ILE A 1 90 ? 8.736 -13.312 -2.620 1.00 90.19 90 ILE A C 1
ATOM 732 O O . ILE A 1 90 ? 9.822 -12.871 -2.986 1.00 90.19 90 ILE A O 1
ATOM 736 N N . TRP A 1 91 ? 7.799 -13.671 -3.501 1.00 92.56 91 TRP A N 1
ATOM 737 C CA . TRP A 1 91 ? 8.010 -13.610 -4.949 1.00 92.56 91 TRP A CA 1
ATOM 738 C C . TRP A 1 91 ? 8.265 -12.185 -5.467 1.00 92.56 91 TRP A C 1
ATOM 740 O O . TRP A 1 91 ? 8.925 -12.026 -6.489 1.00 92.56 91 TRP A O 1
ATOM 750 N N . ASN A 1 92 ? 7.785 -11.139 -4.782 1.00 93.38 92 ASN A N 1
ATOM 751 C CA . ASN A 1 92 ? 7.986 -9.758 -5.224 1.00 93.38 92 ASN A CA 1
ATOM 752 C C . ASN A 1 92 ? 9.447 -9.316 -5.076 1.00 93.38 92 ASN A C 1
ATOM 754 O O . ASN A 1 92 ? 9.920 -8.503 -5.866 1.00 93.38 92 ASN A O 1
ATOM 758 N N . TYR A 1 93 ? 10.193 -9.900 -4.132 1.00 93.31 93 TYR A N 1
ATOM 759 C CA . TYR A 1 93 ? 11.624 -9.623 -3.993 1.00 93.31 93 TYR A CA 1
ATOM 760 C C . TYR A 1 93 ? 12.415 -10.009 -5.245 1.00 93.31 93 TYR A C 1
ATOM 762 O O . TYR A 1 93 ? 13.385 -9.331 -5.561 1.00 93.31 93 TYR A O 1
ATOM 770 N N . ILE A 1 94 ? 11.967 -11.011 -6.012 1.00 95.88 94 ILE A N 1
ATOM 771 C CA . ILE A 1 94 ? 12.590 -11.374 -7.293 1.00 95.88 94 ILE A CA 1
ATOM 772 C C . ILE A 1 94 ? 12.513 -10.192 -8.269 1.00 95.88 94 ILE A C 1
ATOM 774 O O . ILE A 1 94 ? 13.524 -9.798 -8.845 1.00 95.88 94 ILE A O 1
ATOM 778 N N . PHE A 1 95 ? 11.339 -9.570 -8.408 1.00 96.50 95 PHE A N 1
ATOM 779 C CA . PHE A 1 95 ? 11.161 -8.402 -9.277 1.00 96.50 95 PHE A CA 1
ATOM 780 C C . PHE A 1 95 ? 11.951 -7.185 -8.785 1.00 96.50 95 PHE A C 1
ATOM 782 O O . PHE A 1 95 ? 12.547 -6.481 -9.599 1.00 96.50 95 PHE A O 1
ATOM 789 N N . LEU A 1 96 ? 12.002 -6.960 -7.466 1.00 95.31 96 LEU A N 1
ATOM 790 C CA . LEU A 1 96 ? 12.818 -5.895 -6.872 1.00 95.31 96 LEU A CA 1
ATOM 791 C C . LEU A 1 96 ? 14.311 -6.109 -7.166 1.00 95.31 96 LEU A C 1
ATOM 793 O O . LEU A 1 96 ? 14.983 -5.176 -7.596 1.00 95.31 96 LEU A O 1
ATOM 797 N N . CYS A 1 97 ? 14.820 -7.336 -7.020 1.00 96.06 97 CYS A N 1
ATOM 798 C CA . CYS A 1 97 ? 16.198 -7.677 -7.375 1.00 96.06 97 CYS A CA 1
ATOM 799 C C . CYS A 1 97 ? 16.479 -7.436 -8.861 1.00 96.06 97 CYS A C 1
ATOM 801 O O . CYS A 1 97 ? 17.490 -6.822 -9.191 1.00 96.06 97 CYS A O 1
ATOM 803 N N . ILE A 1 98 ? 15.577 -7.841 -9.759 1.00 96.25 98 ILE A N 1
ATOM 804 C CA . ILE A 1 98 ? 15.750 -7.611 -11.199 1.00 96.25 98 ILE A CA 1
ATOM 805 C C . ILE A 1 98 ? 15.796 -6.105 -11.499 1.00 96.25 98 ILE A C 1
ATOM 807 O O . ILE A 1 98 ? 16.742 -5.639 -12.124 1.00 96.25 98 ILE A O 1
ATOM 811 N N . VAL A 1 99 ? 14.847 -5.312 -10.987 1.00 95.88 99 VAL A N 1
ATOM 812 C CA . VAL A 1 99 ? 14.834 -3.845 -11.173 1.00 95.88 99 VAL A CA 1
ATOM 813 C C . VAL A 1 99 ? 16.061 -3.167 -10.559 1.00 95.88 99 VAL A C 1
ATOM 815 O O . VAL A 1 99 ? 16.552 -2.193 -11.123 1.00 95.88 99 VAL A O 1
ATOM 818 N N . SER A 1 100 ? 16.623 -3.708 -9.476 1.00 94.50 100 SER A N 1
ATOM 819 C CA . SER A 1 100 ? 17.842 -3.168 -8.860 1.00 94.50 100 SER A CA 1
ATOM 820 C C . SER A 1 100 ? 19.064 -3.201 -9.790 1.00 94.50 100 SER A C 1
ATOM 822 O O . SER A 1 100 ? 19.949 -2.354 -9.668 1.00 94.50 100 SER A O 1
ATOM 824 N N . THR A 1 101 ? 19.086 -4.110 -10.775 1.00 94.69 101 THR A N 1
ATOM 825 C CA . THR A 1 101 ? 20.193 -4.203 -11.740 1.00 94.69 101 THR A CA 1
ATOM 826 C C . THR A 1 101 ? 20.320 -2.950 -12.607 1.00 94.69 101 THR A C 1
ATOM 828 O O . THR A 1 101 ? 21.432 -2.589 -12.981 1.00 94.69 101 THR A O 1
ATOM 831 N N . ILE A 1 102 ? 19.222 -2.219 -12.841 1.00 93.31 102 ILE A N 1
ATOM 832 C CA . ILE A 1 102 ? 19.229 -0.937 -13.561 1.00 93.31 102 ILE A CA 1
ATOM 833 C C . ILE A 1 102 ? 20.157 0.069 -12.869 1.00 93.31 102 ILE A C 1
ATOM 835 O O . ILE A 1 102 ? 20.962 0.724 -13.526 1.00 93.31 102 ILE A O 1
ATOM 839 N N . PHE A 1 103 ? 20.072 0.166 -11.540 1.00 93.06 103 PHE A N 1
ATOM 840 C CA . PHE A 1 103 ? 20.928 1.046 -10.746 1.00 93.06 103 PHE A CA 1
ATOM 841 C C . PHE A 1 103 ? 22.386 0.561 -10.686 1.00 93.06 103 PHE A C 1
ATOM 843 O O . PHE A 1 103 ? 23.312 1.368 -10.607 1.00 93.06 103 PHE A O 1
ATOM 850 N N . MET A 1 104 ? 22.609 -0.756 -10.739 1.00 90.56 104 MET A N 1
ATOM 851 C CA . MET A 1 104 ? 23.961 -1.320 -10.779 1.00 90.56 104 MET A CA 1
ATOM 852 C C . MET A 1 104 ? 24.664 -1.008 -12.108 1.00 90.56 104 MET A C 1
ATOM 854 O O . MET A 1 104 ? 25.804 -0.548 -12.101 1.00 90.56 104 MET A O 1
ATOM 858 N N . PHE A 1 105 ? 23.987 -1.209 -13.244 1.00 89.94 105 PHE A N 1
ATOM 859 C CA . PHE A 1 105 ? 24.564 -0.990 -14.578 1.00 89.94 105 PHE A CA 1
ATOM 860 C C . PHE A 1 105 ? 24.757 0.485 -14.936 1.00 89.94 105 PHE A C 1
ATOM 862 O O . PHE A 1 105 ? 25.577 0.816 -15.785 1.00 89.94 105 PHE A O 1
ATOM 869 N N . SER A 1 106 ? 24.037 1.389 -14.284 1.00 87.38 106 SER A N 1
ATOM 870 C CA . SER A 1 106 ? 24.189 2.833 -14.463 1.00 87.38 106 SER A CA 1
ATOM 871 C C . SER A 1 106 ? 25.324 3.445 -13.629 1.00 87.38 106 SER A C 1
ATOM 873 O O . SER A 1 106 ? 25.396 4.672 -13.516 1.00 87.38 106 SER A O 1
ATOM 875 N N . HIS A 1 107 ? 26.171 2.617 -13.002 1.00 85.44 107 HIS A N 1
ATOM 876 C CA . HIS A 1 107 ? 27.255 3.042 -12.111 1.00 85.44 107 HIS A CA 1
ATOM 877 C C . HIS A 1 107 ? 26.792 3.979 -10.981 1.00 85.44 107 HIS A C 1
ATOM 879 O O . HIS A 1 107 ? 27.511 4.890 -10.575 1.00 85.44 107 HIS A O 1
ATOM 885 N N . GLY A 1 108 ? 25.578 3.775 -10.462 1.00 78.62 108 GLY A N 1
ATOM 886 C CA . GLY A 1 108 ? 25.086 4.548 -9.324 1.00 78.62 108 GLY A CA 1
ATOM 887 C C . GLY A 1 108 ? 24.559 5.947 -9.665 1.00 78.62 108 GLY A C 1
ATOM 888 O O . GLY A 1 108 ? 24.425 6.784 -8.773 1.00 78.62 108 GLY A O 1
ATOM 889 N N . ASN A 1 109 ? 24.245 6.229 -10.934 1.00 88.50 109 ASN A N 1
ATOM 890 C CA . ASN A 1 109 ? 23.729 7.535 -11.353 1.00 88.50 109 ASN A CA 1
ATOM 891 C C . ASN A 1 109 ? 22.418 7.913 -10.622 1.00 88.50 109 ASN A C 1
ATOM 893 O O . ASN A 1 109 ? 21.480 7.114 -10.551 1.00 88.50 109 ASN A O 1
ATOM 897 N N . ILE A 1 110 ? 22.303 9.160 -10.152 1.00 91.00 110 ILE A N 1
ATOM 898 C CA . ILE A 1 110 ? 21.125 9.661 -9.423 1.00 91.00 110 ILE A CA 1
ATOM 899 C C . ILE A 1 110 ? 19.804 9.493 -10.193 1.00 91.00 110 ILE A C 1
ATOM 901 O O . ILE A 1 110 ? 18.799 9.087 -9.611 1.00 91.00 110 ILE A O 1
ATOM 905 N N . CYS A 1 111 ? 19.793 9.720 -11.509 1.00 90.00 111 CYS A N 1
ATOM 906 C CA . CYS A 1 111 ? 18.597 9.567 -12.338 1.00 90.00 111 CYS A CA 1
ATOM 907 C C . CYS A 1 111 ? 18.136 8.107 -12.364 1.00 90.00 111 CYS A C 1
ATOM 909 O O . CYS A 1 111 ? 16.946 7.818 -12.251 1.00 90.00 111 CYS A O 1
ATOM 911 N N . SER A 1 112 ? 19.087 7.176 -12.452 1.00 90.81 112 SER A N 1
ATOM 912 C CA . SER A 1 112 ? 18.795 5.742 -12.417 1.00 90.81 112 SER A CA 1
ATOM 913 C C . SER A 1 112 ? 18.362 5.266 -11.026 1.00 90.81 112 SER A C 1
ATOM 915 O O . SER A 1 112 ? 17.516 4.378 -10.930 1.00 90.81 112 SER A O 1
ATOM 917 N N . ALA A 1 113 ? 18.867 5.892 -9.954 1.00 91.81 113 ALA A N 1
ATOM 918 C CA . ALA A 1 113 ? 18.429 5.630 -8.585 1.00 91.81 113 ALA A CA 1
ATOM 919 C C . ALA A 1 113 ? 16.956 6.009 -8.413 1.00 91.81 113 ALA A C 1
ATOM 921 O O . ALA 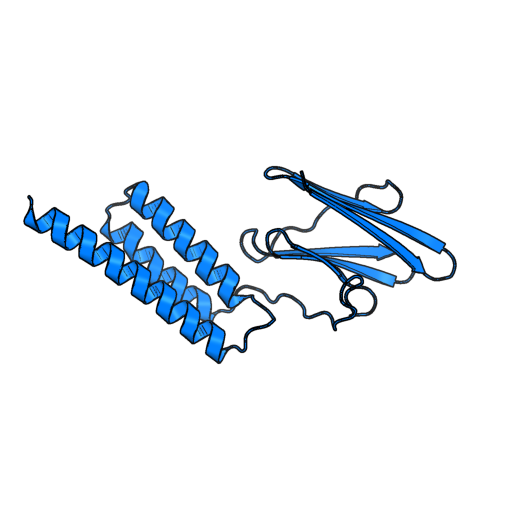A 1 113 ? 16.150 5.191 -7.975 1.00 91.81 113 ALA A O 1
ATOM 922 N N . LEU A 1 114 ? 16.591 7.230 -8.821 1.00 93.88 114 LEU A N 1
ATOM 923 C CA . LEU A 1 114 ? 15.213 7.716 -8.766 1.00 93.88 114 LEU A CA 1
ATOM 924 C C . LEU A 1 114 ? 14.287 6.853 -9.627 1.00 93.88 114 LEU A C 1
ATOM 926 O O . LEU A 1 114 ? 13.213 6.466 -9.173 1.00 93.88 114 LEU A O 1
ATOM 930 N N . PHE A 1 115 ? 14.724 6.479 -10.830 1.00 93.94 115 PHE A N 1
ATOM 931 C CA . PHE A 1 115 ? 13.966 5.585 -11.703 1.00 93.94 115 PHE A CA 1
ATOM 932 C C . PHE A 1 115 ? 13.736 4.204 -11.067 1.00 93.94 115 PHE A C 1
ATOM 934 O O . PHE A 1 115 ? 12.615 3.696 -11.067 1.00 93.94 115 PHE A O 1
ATOM 941 N N . THR A 1 116 ? 14.768 3.627 -10.448 1.00 94.44 116 THR A N 1
ATOM 942 C CA . THR A 1 116 ? 14.687 2.345 -9.726 1.00 94.44 116 THR A CA 1
ATOM 943 C C . THR A 1 116 ? 13.733 2.436 -8.531 1.00 94.44 116 THR A C 1
ATOM 945 O O . THR A 1 116 ? 12.901 1.548 -8.344 1.00 94.44 116 THR A O 1
ATOM 948 N N . LEU A 1 117 ? 13.783 3.531 -7.762 1.00 93.38 117 LEU A N 1
ATOM 949 C CA . LEU A 1 117 ? 12.875 3.775 -6.633 1.00 93.38 117 LEU A CA 1
ATOM 950 C C . LEU A 1 117 ? 11.410 3.874 -7.071 1.00 93.38 117 LEU A C 1
ATOM 952 O O . LEU A 1 117 ? 10.536 3.311 -6.411 1.00 93.38 117 LEU A O 1
ATOM 956 N N . VAL A 1 118 ? 11.140 4.539 -8.197 1.00 93.62 118 VAL A N 1
ATOM 957 C CA . VAL A 1 118 ? 9.796 4.577 -8.793 1.00 93.62 118 VAL A CA 1
ATOM 958 C C . VAL A 1 118 ? 9.329 3.160 -9.141 1.00 93.62 118 VAL A C 1
ATOM 960 O O . VAL A 1 118 ? 8.202 2.783 -8.817 1.00 93.62 118 VAL A O 1
ATOM 963 N N . GLY A 1 119 ? 10.208 2.334 -9.715 1.00 94.38 119 GLY A N 1
ATOM 964 C CA . GLY A 1 119 ? 9.925 0.921 -9.968 1.00 94.38 119 GLY A CA 1
ATOM 965 C C . GLY A 1 119 ? 9.588 0.131 -8.709 1.00 94.38 119 GLY A C 1
ATOM 966 O O . GLY A 1 119 ? 8.594 -0.594 -8.677 1.00 94.38 119 GLY A O 1
ATOM 967 N N . PHE A 1 120 ? 10.377 0.299 -7.647 1.00 93.94 120 PHE A N 1
ATOM 968 C CA . PHE A 1 120 ? 10.133 -0.362 -6.364 1.00 93.94 120 PHE A CA 1
ATOM 969 C C . PHE A 1 120 ? 8.775 0.012 -5.783 1.00 93.94 120 PHE A C 1
ATOM 971 O O . PHE A 1 120 ? 8.043 -0.875 -5.343 1.00 93.94 120 PHE A O 1
ATOM 978 N N . TYR A 1 121 ? 8.412 1.295 -5.831 1.00 91.94 121 TYR A N 1
ATOM 979 C CA . TYR A 1 121 ? 7.104 1.759 -5.381 1.00 91.94 121 TYR A CA 1
ATOM 980 C C . TYR A 1 121 ? 5.968 1.029 -6.112 1.00 91.94 121 TYR A C 1
ATOM 982 O O . TYR A 1 121 ? 5.115 0.422 -5.462 1.00 91.94 121 TYR A O 1
ATOM 990 N N . PHE A 1 122 ? 5.991 1.000 -7.450 1.00 93.19 122 PHE A N 1
ATOM 991 C CA . PHE A 1 122 ? 4.939 0.343 -8.233 1.00 93.19 122 PHE A CA 1
ATOM 992 C C . PHE A 1 122 ? 4.888 -1.176 -8.028 1.00 93.19 122 PHE A C 1
ATOM 994 O O . PHE A 1 122 ? 3.796 -1.743 -7.924 1.00 93.19 122 PHE A O 1
ATOM 1001 N N . LEU A 1 123 ? 6.043 -1.841 -7.926 1.00 94.25 123 LEU A N 1
ATOM 1002 C CA . LEU A 1 123 ? 6.115 -3.281 -7.666 1.00 94.25 123 LEU A CA 1
ATOM 1003 C C . LEU A 1 123 ? 5.546 -3.633 -6.289 1.00 94.25 123 LEU A C 1
ATOM 1005 O O . LEU A 1 123 ? 4.695 -4.516 -6.174 1.00 94.25 123 LEU A O 1
ATOM 1009 N N . ILE A 1 124 ? 5.965 -2.918 -5.240 1.00 91.62 124 ILE A N 1
ATOM 1010 C CA . ILE A 1 124 ? 5.454 -3.126 -3.880 1.00 91.62 124 ILE A CA 1
ATOM 1011 C C . ILE A 1 124 ? 3.950 -2.862 -3.846 1.00 91.62 124 ILE A C 1
ATOM 1013 O O . ILE A 1 124 ? 3.204 -3.732 -3.394 1.00 91.62 124 ILE A O 1
ATOM 1017 N N . ARG A 1 125 ? 3.492 -1.727 -4.391 1.00 89.62 125 ARG A N 1
ATOM 1018 C CA . ARG A 1 125 ? 2.074 -1.348 -4.408 1.00 89.62 125 ARG A CA 1
ATOM 1019 C C . ARG A 1 125 ? 1.196 -2.389 -5.093 1.00 89.62 125 ARG A C 1
ATOM 1021 O O . ARG A 1 125 ? 0.174 -2.782 -4.536 1.00 89.62 125 ARG A O 1
ATOM 1028 N N . THR A 1 126 ? 1.618 -2.868 -6.260 1.00 91.38 126 THR A N 1
ATOM 1029 C CA . THR A 1 126 ? 0.895 -3.897 -7.021 1.00 91.38 126 THR A CA 1
ATOM 1030 C C . THR A 1 126 ? 0.881 -5.235 -6.282 1.00 91.38 126 THR A C 1
ATOM 1032 O O . THR A 1 126 ? -0.132 -5.933 -6.265 1.00 91.38 126 THR A O 1
ATOM 1035 N N . SER A 1 127 ? 1.992 -5.608 -5.638 1.00 89.69 127 SER A N 1
ATOM 1036 C CA . SER A 1 127 ? 2.116 -6.900 -4.953 1.00 89.69 127 SER A CA 1
ATOM 1037 C C . SER A 1 127 ? 1.177 -7.050 -3.749 1.00 89.69 127 SER A C 1
ATOM 1039 O O . SER A 1 127 ? 0.727 -8.164 -3.451 1.00 89.69 127 SER A O 1
ATOM 1041 N N . ILE A 1 128 ? 0.839 -5.935 -3.095 1.00 87.44 128 ILE A N 1
ATOM 1042 C CA . ILE A 1 128 ? -0.005 -5.896 -1.894 1.00 87.44 128 ILE A CA 1
ATOM 1043 C C . ILE A 1 128 ? -1.454 -5.486 -2.179 1.00 87.44 128 ILE A C 1
ATOM 1045 O O . ILE A 1 128 ? -2.267 -5.512 -1.264 1.00 87.44 128 ILE A O 1
ATOM 1049 N N . GLU A 1 129 ? -1.790 -5.143 -3.425 1.00 85.44 129 GLU A N 1
ATOM 1050 C CA . GLU A 1 129 ? -3.126 -4.689 -3.820 1.00 85.44 129 GLU A CA 1
ATOM 1051 C C . GLU A 1 129 ? -4.185 -5.790 -3.611 1.00 85.44 129 GLU A C 1
ATOM 1053 O O . GLU A 1 129 ? -4.180 -6.783 -4.350 1.00 85.44 129 GLU A O 1
ATOM 1058 N N . PRO A 1 130 ? -5.095 -5.655 -2.624 1.00 77.44 130 PRO A N 1
ATOM 1059 C CA . PRO A 1 130 ? -5.993 -6.735 -2.219 1.00 77.44 130 PRO A CA 1
ATOM 1060 C C . PRO A 1 130 ? -7.000 -7.117 -3.309 1.00 77.44 130 PRO A C 1
ATOM 1062 O O . PRO A 1 130 ? -7.320 -8.299 -3.433 1.00 77.44 130 PRO A O 1
ATOM 1065 N N . SER A 1 131 ? -7.422 -6.163 -4.145 1.00 81.06 131 SER A N 1
ATOM 1066 C CA . SER A 1 131 ? -8.400 -6.384 -5.223 1.00 81.06 131 SER A CA 1
ATOM 1067 C C . SER A 1 131 ? -7.901 -7.315 -6.339 1.00 81.06 131 SER A C 1
ATOM 1069 O O . SER A 1 131 ? -8.688 -7.898 -7.090 1.00 81.06 131 SER A O 1
ATOM 1071 N N . LEU A 1 132 ? -6.583 -7.499 -6.460 1.00 86.00 132 LEU A N 1
ATOM 1072 C CA . LEU A 1 132 ? -5.980 -8.301 -7.519 1.00 86.00 132 LEU A CA 1
ATOM 1073 C C . LEU A 1 132 ? -5.701 -9.732 -7.057 1.00 86.00 132 LEU A C 1
ATOM 1075 O O . LEU A 1 132 ? -5.105 -9.965 -6.009 1.00 86.00 132 LEU A O 1
ATOM 1079 N N . THR A 1 133 ? -6.023 -10.715 -7.898 1.00 89.38 133 THR A N 1
ATOM 1080 C CA . THR A 1 133 ? -5.568 -12.105 -7.703 1.00 89.38 133 THR A CA 1
ATOM 1081 C C . THR A 1 133 ? -4.048 -12.216 -7.858 1.00 89.38 133 THR A C 1
ATOM 1083 O O . THR A 1 133 ? -3.471 -11.498 -8.677 1.00 89.38 133 THR A O 1
ATOM 1086 N N . VAL A 1 134 ? -3.407 -13.182 -7.188 1.00 89.56 134 VAL A N 1
ATOM 1087 C CA . VAL A 1 134 ? -1.943 -13.399 -7.260 1.00 89.56 134 VAL A CA 1
ATOM 1088 C C . VAL A 1 134 ? -1.430 -13.504 -8.703 1.00 89.56 134 VAL A C 1
ATOM 1090 O O . VAL A 1 134 ? -0.441 -12.860 -9.040 1.00 89.56 134 VAL A O 1
ATOM 1093 N N . LYS A 1 135 ? -2.133 -14.235 -9.583 1.00 93.06 135 LYS A N 1
ATOM 1094 C CA . LYS A 1 135 ? -1.763 -14.358 -11.007 1.00 93.06 135 LYS A CA 1
ATOM 1095 C C . LYS A 1 135 ? -1.712 -12.996 -11.707 1.00 93.06 135 LYS A C 1
ATOM 1097 O O . LYS A 1 135 ? -0.724 -12.681 -12.360 1.00 93.06 135 LYS A O 1
ATOM 1102 N N . LYS A 1 136 ? -2.749 -12.169 -11.525 1.00 93.56 136 LYS A N 1
ATOM 1103 C CA . LYS A 1 136 ? -2.797 -10.805 -12.081 1.00 93.56 136 LYS A CA 1
ATOM 1104 C C . LYS A 1 136 ? -1.667 -9.931 -11.529 1.00 93.56 136 LYS A C 1
ATOM 1106 O O . LYS A 1 136 ? -1.029 -9.236 -12.310 1.00 93.56 136 LYS A O 1
ATOM 1111 N N . ARG A 1 137 ? -1.372 -10.010 -10.224 1.00 93.25 137 ARG A N 1
ATOM 1112 C CA . ARG A 1 137 ? -0.263 -9.256 -9.606 1.00 93.25 137 ARG A CA 1
ATOM 1113 C C . ARG A 1 137 ? 1.083 -9.612 -10.239 1.00 93.25 137 ARG A C 1
ATOM 1115 O O . ARG A 1 137 ? 1.816 -8.712 -10.624 1.00 93.25 137 ARG A O 1
ATOM 1122 N N . ILE A 1 138 ? 1.375 -10.904 -10.412 1.00 95.25 138 ILE A N 1
ATOM 1123 C CA . ILE A 1 138 ? 2.624 -11.373 -11.039 1.00 95.25 138 ILE A CA 1
ATOM 1124 C C . ILE A 1 138 ? 2.733 -10.889 -12.491 1.00 95.25 138 ILE A C 1
ATOM 1126 O O . ILE A 1 138 ? 3.798 -10.425 -12.896 1.00 95.25 138 ILE A O 1
ATOM 1130 N N . ILE A 1 139 ? 1.643 -10.953 -13.264 1.00 96.69 139 ILE A N 1
ATOM 1131 C CA . ILE A 1 139 ? 1.621 -10.463 -14.652 1.00 96.69 139 ILE A CA 1
ATOM 1132 C C . ILE A 1 139 ? 1.920 -8.961 -14.695 1.00 96.69 139 ILE A C 1
ATOM 1134 O O . ILE A 1 139 ? 2.796 -8.539 -15.443 1.00 96.69 139 ILE A O 1
ATOM 1138 N N . ILE A 1 140 ? 1.248 -8.158 -13.865 1.00 96.12 140 ILE A N 1
ATOM 1139 C CA . ILE A 1 140 ? 1.456 -6.704 -13.831 1.00 96.12 140 ILE A CA 1
ATOM 1140 C C . ILE A 1 140 ? 2.886 -6.372 -13.386 1.00 96.12 140 ILE A C 1
ATOM 1142 O O . ILE A 1 140 ? 3.545 -5.571 -14.043 1.00 96.12 140 ILE A O 1
ATOM 1146 N N . CYS A 1 141 ? 3.409 -7.027 -12.343 1.00 96.62 141 CYS A N 1
ATOM 1147 C CA . CYS A 1 141 ? 4.804 -6.853 -11.926 1.00 96.62 141 CYS A CA 1
ATOM 1148 C C . CYS A 1 141 ? 5.785 -7.207 -13.053 1.00 96.62 141 CYS A C 1
ATOM 1150 O O . CYS A 1 141 ? 6.732 -6.464 -13.288 1.00 96.62 141 CYS A O 1
ATOM 1152 N N . SER A 1 142 ? 5.522 -8.278 -13.806 1.00 96.88 142 SER A N 1
ATOM 1153 C CA . SER A 1 142 ? 6.347 -8.667 -14.958 1.00 96.88 142 SER A CA 1
ATOM 1154 C C . SER A 1 142 ? 6.333 -7.600 -16.053 1.00 96.88 142 SER A C 1
ATOM 1156 O O . SER A 1 142 ? 7.388 -7.246 -16.573 1.00 96.88 142 SER A O 1
ATOM 1158 N N . VAL A 1 143 ? 5.159 -7.040 -16.365 1.00 97.38 143 VAL A N 1
ATOM 1159 C CA . VAL A 1 143 ? 5.014 -5.951 -17.345 1.00 97.38 143 VAL A CA 1
ATOM 1160 C C . VAL A 1 143 ? 5.753 -4.694 -16.884 1.00 97.38 143 VAL A C 1
ATOM 1162 O O . VAL A 1 143 ? 6.466 -4.095 -17.688 1.00 97.38 143 VAL A O 1
ATOM 1165 N N . ILE A 1 144 ? 5.640 -4.315 -15.606 1.00 96.69 144 ILE A N 1
ATOM 1166 C CA . ILE A 1 144 ? 6.366 -3.172 -15.026 1.00 96.69 144 ILE A CA 1
ATOM 1167 C C . ILE A 1 144 ? 7.875 -3.392 -15.158 1.00 96.69 144 ILE A C 1
ATOM 1169 O O . ILE A 1 144 ? 8.570 -2.561 -15.744 1.00 96.69 144 ILE A O 1
ATOM 1173 N N . THR A 1 145 ? 8.382 -4.527 -14.670 1.00 97.00 145 THR A N 1
ATOM 1174 C CA . THR A 1 145 ? 9.811 -4.855 -14.716 1.00 97.00 145 THR A CA 1
ATOM 1175 C C . THR A 1 145 ? 10.337 -4.861 -16.148 1.00 97.00 145 THR A C 1
ATOM 1177 O O . THR A 1 145 ? 11.372 -4.249 -16.413 1.00 97.00 145 T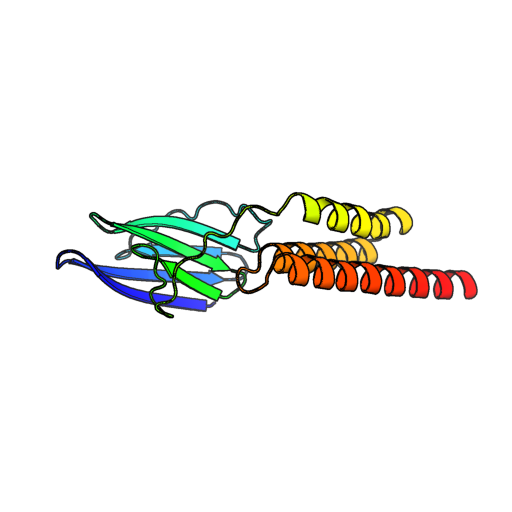HR A O 1
ATOM 1180 N N . PHE A 1 146 ? 9.623 -5.495 -17.078 1.00 97.00 146 PHE A N 1
ATOM 1181 C CA . PHE A 1 146 ? 10.020 -5.555 -18.483 1.00 97.00 146 PHE A CA 1
ATOM 1182 C C . PHE A 1 146 ? 10.037 -4.167 -19.132 1.00 97.00 146 PHE A C 1
ATOM 1184 O O . PHE A 1 146 ? 11.027 -3.794 -19.759 1.00 97.00 146 PHE A O 1
ATOM 1191 N N . SER A 1 147 ? 8.990 -3.367 -18.916 1.00 96.56 147 SER A N 1
ATOM 1192 C CA . SER A 1 147 ? 8.884 -2.008 -19.464 1.00 96.56 147 SER A CA 1
ATOM 1193 C C . SER A 1 147 ? 10.015 -1.106 -18.968 1.00 96.56 147 SER A C 1
ATOM 1195 O O . SER A 1 147 ? 10.609 -0.367 -19.751 1.00 96.56 147 SER A O 1
ATOM 1197 N N . MET A 1 148 ? 10.360 -1.202 -17.680 1.00 95.88 148 MET A N 1
ATOM 1198 C CA . MET A 1 148 ? 11.467 -0.439 -17.104 1.00 95.88 148 MET A CA 1
ATOM 1199 C C . MET A 1 148 ? 12.819 -0.819 -17.707 1.00 95.88 148 MET A C 1
ATOM 1201 O O . MET A 1 148 ? 13.610 0.068 -18.026 1.00 95.88 148 MET A O 1
ATOM 1205 N N . HIS A 1 149 ? 13.082 -2.114 -17.896 1.00 95.50 149 HIS A N 1
ATOM 1206 C CA . HIS A 1 149 ? 14.333 -2.568 -18.505 1.00 95.50 149 HIS A CA 1
ATOM 1207 C C . HIS A 1 149 ? 14.413 -2.175 -19.973 1.00 95.50 149 HIS A C 1
ATOM 1209 O O . HIS A 1 149 ? 15.445 -1.668 -20.398 1.00 95.50 149 HIS A O 1
ATOM 1215 N N . LEU A 1 150 ? 13.334 -2.349 -20.742 1.00 95.88 150 LEU A N 1
ATOM 1216 C CA . LEU A 1 150 ? 13.294 -1.901 -22.133 1.00 95.88 150 LEU A CA 1
ATOM 1217 C C . LEU A 1 150 ? 13.606 -0.411 -22.251 1.00 95.88 150 LEU A C 1
ATOM 1219 O O . LEU A 1 150 ? 14.404 -0.018 -23.099 1.00 95.88 150 LEU A O 1
ATOM 1223 N N . PHE A 1 151 ? 13.005 0.412 -21.389 1.00 94.38 151 PHE A N 1
ATOM 1224 C CA . PHE A 1 151 ? 13.283 1.841 -21.361 1.00 94.38 151 PHE A CA 1
ATOM 1225 C C . PHE A 1 151 ? 14.757 2.119 -21.041 1.00 94.38 151 PHE A C 1
ATOM 1227 O O . PHE A 1 151 ? 15.419 2.829 -21.796 1.00 94.38 151 PHE A O 1
ATOM 1234 N N . PHE A 1 152 ? 15.292 1.517 -19.975 1.00 93.75 152 PHE A N 1
ATOM 1235 C CA . PHE A 1 152 ? 16.684 1.704 -19.569 1.00 93.75 152 PHE A CA 1
ATOM 1236 C C . PHE A 1 152 ? 17.678 1.289 -20.661 1.00 93.75 152 PHE A C 1
ATOM 1238 O O . PHE A 1 152 ? 18.532 2.087 -21.044 1.00 93.75 152 PHE A O 1
ATOM 1245 N N . TRP A 1 153 ? 17.539 0.080 -21.211 1.00 92.50 153 TRP A N 1
ATOM 1246 C CA . TRP A 1 153 ? 18.431 -0.430 -22.253 1.00 92.50 153 TRP A CA 1
ATOM 1247 C C . TRP A 1 153 ? 18.342 0.383 -23.540 1.00 92.50 153 TRP A C 1
ATOM 1249 O O . TRP A 1 153 ? 19.363 0.611 -24.181 1.00 92.50 153 TRP A O 1
ATOM 1259 N N . LYS A 1 154 ? 17.152 0.875 -23.906 1.00 92.00 154 LYS A N 1
ATOM 1260 C CA . LYS A 1 154 ? 16.992 1.749 -25.073 1.00 92.00 154 LYS A CA 1
ATOM 1261 C C . LYS A 1 154 ? 17.715 3.082 -24.884 1.00 92.00 154 LYS A C 1
ATOM 1263 O O . LYS A 1 154 ? 18.389 3.534 -25.803 1.00 92.00 154 LYS A O 1
ATOM 1268 N N . ILE A 1 155 ? 17.600 3.699 -23.707 1.00 88.94 155 ILE A N 1
ATOM 1269 C CA . ILE A 1 155 ? 18.332 4.932 -23.388 1.00 88.94 155 ILE A CA 1
ATOM 1270 C C . ILE A 1 155 ? 19.840 4.678 -23.389 1.00 88.94 155 ILE A C 1
ATOM 1272 O O . ILE A 1 155 ? 20.581 5.447 -23.995 1.00 88.94 155 ILE A O 1
ATOM 1276 N N . LEU A 1 156 ? 20.290 3.581 -22.776 1.00 87.31 156 LEU A N 1
ATOM 1277 C CA . LEU A 1 156 ? 21.702 3.209 -22.764 1.00 87.31 156 LEU A CA 1
ATOM 1278 C C . LEU A 1 156 ? 22.243 2.993 -24.183 1.00 87.31 156 LEU A C 1
ATOM 1280 O O . LEU A 1 156 ? 23.299 3.517 -24.515 1.00 87.31 156 LEU A O 1
ATOM 1284 N N . TYR A 1 157 ? 21.502 2.277 -25.031 1.00 88.25 157 TYR A N 1
ATOM 1285 C CA . TYR A 1 157 ? 21.865 2.058 -26.430 1.00 88.25 157 TYR A CA 1
ATOM 1286 C C . TYR A 1 157 ? 22.016 3.376 -27.198 1.00 88.25 157 TYR A C 1
ATOM 1288 O O . TYR A 1 157 ? 23.009 3.569 -27.893 1.00 88.25 157 TYR A O 1
ATOM 1296 N N . ILE A 1 158 ? 21.069 4.307 -27.034 1.00 89.19 158 ILE A N 1
ATOM 1297 C CA . ILE A 1 158 ? 21.135 5.628 -27.674 1.00 89.19 158 ILE A CA 1
ATOM 1298 C C . ILE A 1 158 ? 22.377 6.392 -27.202 1.00 89.19 158 ILE A C 1
ATOM 1300 O O . ILE A 1 158 ? 23.116 6.914 -28.031 1.00 89.19 158 ILE A O 1
ATOM 1304 N N . LEU A 1 159 ? 22.642 6.422 -25.894 1.00 85.38 159 LEU A N 1
ATOM 1305 C CA . LEU A 1 159 ? 23.818 7.096 -25.335 1.00 85.38 159 LEU A CA 1
ATOM 1306 C C . LEU A 1 159 ? 25.127 6.513 -25.879 1.00 85.3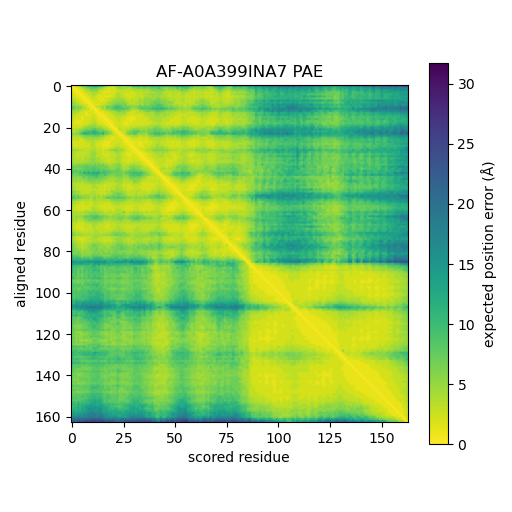8 159 LEU A C 1
ATOM 1308 O O . LEU A 1 159 ? 26.006 7.271 -26.269 1.00 85.38 159 LEU A O 1
ATOM 1312 N N . LEU A 1 160 ? 25.229 5.184 -25.952 1.00 85.56 160 LEU A N 1
ATOM 1313 C CA . LEU A 1 160 ? 26.398 4.497 -26.507 1.00 85.56 160 LEU A CA 1
ATOM 1314 C C . LEU A 1 160 ? 26.563 4.716 -28.016 1.00 85.56 160 LEU A C 1
ATOM 1316 O O . LEU A 1 160 ? 27.677 4.637 -28.505 1.00 85.56 160 LEU A O 1
ATOM 1320 N N . SER A 1 161 ? 25.481 4.971 -28.757 1.00 84.44 161 SER A N 1
ATOM 1321 C CA . SER A 1 161 ? 25.547 5.229 -30.205 1.00 84.44 161 SER A CA 1
ATOM 1322 C C . SER A 1 161 ? 25.971 6.655 -30.574 1.00 84.44 161 SER A C 1
ATOM 1324 O O . SER A 1 161 ? 26.299 6.911 -31.730 1.00 84.44 161 SER A O 1
ATOM 1326 N N . ILE A 1 162 ? 25.909 7.585 -29.615 1.00 85.00 162 ILE A N 1
ATOM 1327 C CA . ILE A 1 162 ? 26.257 9.004 -29.800 1.00 85.00 162 ILE A CA 1
ATOM 1328 C C . ILE A 1 162 ? 27.686 9.298 -29.303 1.00 85.00 162 ILE A C 1
ATOM 1330 O O . ILE A 1 162 ? 28.263 10.313 -29.691 1.00 85.00 162 ILE A O 1
ATOM 1334 N N . L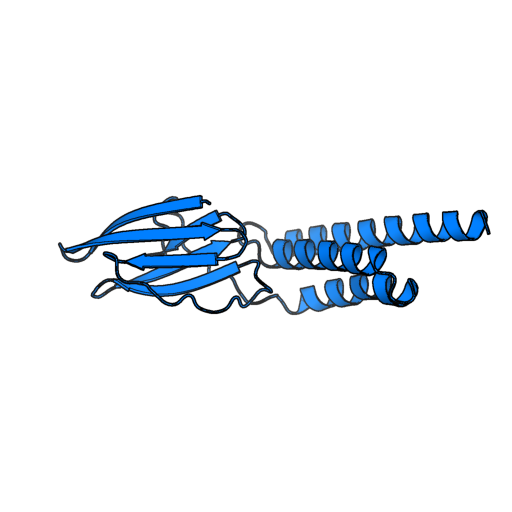EU A 1 163 ? 28.235 8.430 -28.446 1.00 71.38 163 LEU A N 1
ATOM 1335 C CA . LEU A 1 163 ? 29.599 8.503 -27.918 1.00 71.38 163 LEU A CA 1
ATOM 1336 C C . LEU A 1 163 ? 30.601 7.842 -28.876 1.00 71.38 163 LEU A C 1
ATOM 1338 O O . LEU A 1 163 ? 31.706 8.405 -29.025 1.00 71.38 163 LEU A O 1
#